Protein AF-A0A52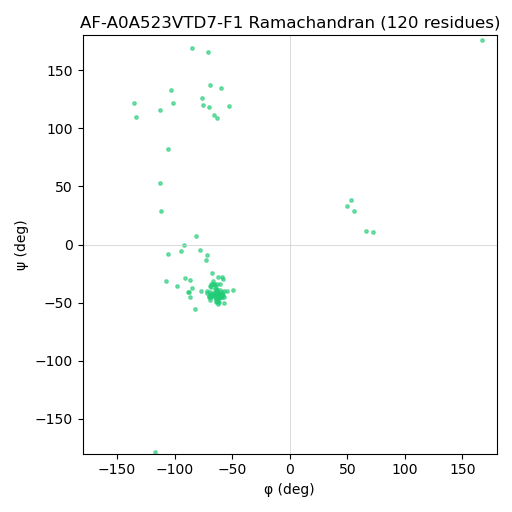3VTD7-F1 (afdb_monomer)

pLDDT: mean 84.13, std 12.16, range [36.91, 94.88]

Mean predicted aligned error: 6.87 Å

Radius of gyration: 17.03 Å; Cα contacts (8 Å, |Δi|>4): 83; chains: 1; bounding box: 40×31×51 Å

Secondary structure (DSSP, 8-state):
--TTTT---HHHHHHHHHHHHHH-PPPPHHHHHHHHHHHHHHHHHHHTT-------S-HHHHHHHHHHHHHHHHHHHHTTS-HIIIIIII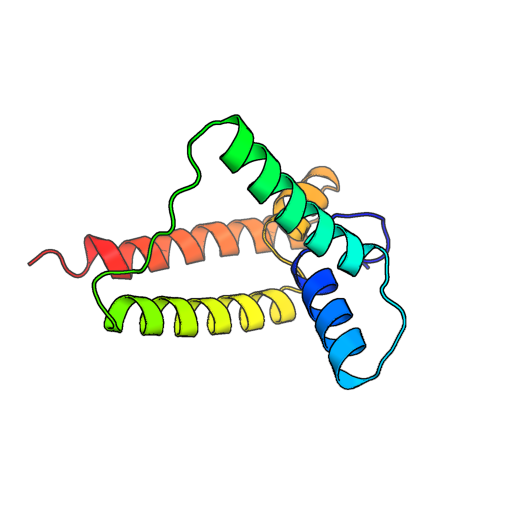TTTT-HHHHHHHHHHHHHHHHHHIIIIITT--

Structure (mmCIF, N/CA/C/O backbone):
data_AF-A0A523VTD7-F1
#
_entry.id   AF-A0A523VTD7-F1
#
loop_
_atom_site.group_PDB
_atom_site.id
_atom_site.type_symbol
_atom_site.label_atom_id
_atom_site.label_alt_id
_atom_site.label_comp_id
_atom_site.label_asym_id
_atom_site.label_entity_id
_atom_site.label_seq_id
_atom_site.pdbx_PDB_ins_code
_atom_site.Cartn_x
_atom_site.Cartn_y
_atom_site.Cartn_z
_atom_site.occupancy
_atom_site.B_iso_or_equiv
_atom_site.auth_seq_id
_atom_site.auth_comp_id
_atom_site.auth_asym_id
_atom_site.auth_atom_id
_atom_site.pdbx_PDB_model_num
ATOM 1 N N . TYR A 1 1 ? 14.793 0.695 -12.564 1.00 36.91 1 TYR A N 1
ATOM 2 C CA . TYR A 1 1 ? 15.747 -0.410 -12.323 1.00 36.91 1 TYR A CA 1
ATOM 3 C C . TYR A 1 1 ? 15.160 -1.592 -11.535 1.00 36.91 1 TYR A C 1
ATOM 5 O O . TYR A 1 1 ? 15.476 -2.713 -11.898 1.00 36.91 1 TYR A O 1
ATOM 13 N N . VAL A 1 2 ? 14.263 -1.419 -10.547 1.00 39.00 2 VAL A N 1
ATOM 14 C CA . VAL A 1 2 ? 13.611 -2.571 -9.859 1.00 39.00 2 VAL A CA 1
ATOM 15 C C . VAL A 1 2 ? 12.287 -3.014 -10.514 1.00 39.00 2 VAL A C 1
ATOM 17 O O . VAL A 1 2 ? 11.984 -4.199 -10.538 1.00 39.00 2 VAL A O 1
ATOM 20 N N . ALA A 1 3 ? 11.550 -2.108 -11.167 1.00 39.31 3 ALA A N 1
ATOM 21 C CA . ALA A 1 3 ? 10.303 -2.449 -11.871 1.00 39.31 3 ALA A CA 1
ATOM 22 C C . ALA A 1 3 ? 10.492 -3.245 -13.186 1.00 39.31 3 ALA A C 1
ATOM 24 O O . ALA A 1 3 ? 9.531 -3.791 -13.712 1.00 39.31 3 ALA A O 1
ATOM 25 N N . SER A 1 4 ? 11.719 -3.323 -13.719 1.00 42.53 4 SER A N 1
ATOM 26 C CA . SER A 1 4 ? 12.019 -3.980 -15.006 1.00 42.53 4 SER A CA 1
ATOM 27 C C . SER A 1 4 ? 12.468 -5.445 -14.872 1.00 42.53 4 SER A C 1
ATOM 29 O O . SER A 1 4 ? 12.660 -6.099 -15.889 1.00 42.53 4 SER A O 1
ATOM 31 N N . ASN A 1 5 ? 12.659 -5.960 -13.650 1.00 49.00 5 ASN A N 1
ATOM 32 C CA . ASN A 1 5 ? 13.264 -7.279 -13.396 1.00 49.00 5 ASN A CA 1
ATOM 33 C C . ASN A 1 5 ? 12.273 -8.311 -12.820 1.00 49.00 5 ASN A C 1
ATOM 35 O O . ASN A 1 5 ? 12.667 -9.185 -12.056 1.00 49.00 5 ASN A O 1
ATOM 39 N N . GLY A 1 6 ? 10.976 -8.203 -13.128 1.00 53.00 6 GLY A N 1
ATOM 40 C CA . GLY A 1 6 ? 9.980 -9.194 -12.687 1.00 53.00 6 GLY A CA 1
ATOM 41 C C . GLY A 1 6 ? 9.638 -9.156 -11.191 1.00 53.00 6 GLY A C 1
ATOM 42 O O . GLY A 1 6 ? 8.958 -10.050 -10.692 1.00 53.00 6 GLY A O 1
ATOM 43 N N . VAL A 1 7 ? 10.070 -8.120 -10.464 1.00 59.16 7 VAL A N 1
ATOM 44 C CA . VAL A 1 7 ? 9.677 -7.910 -9.066 1.00 59.16 7 VAL A CA 1
ATOM 45 C C . VAL A 1 7 ? 8.248 -7.369 -9.016 1.00 59.16 7 VAL A C 1
ATOM 47 O O . VAL A 1 7 ? 7.926 -6.353 -9.631 1.00 59.16 7 VAL A O 1
ATOM 50 N N . ILE A 1 8 ? 7.395 -8.047 -8.249 1.00 66.81 8 ILE A N 1
ATOM 51 C CA . ILE A 1 8 ? 6.031 -7.622 -7.910 1.00 66.81 8 ILE A CA 1
ATOM 52 C C . ILE A 1 8 ? 6.041 -6.199 -7.329 1.00 66.81 8 ILE A C 1
ATOM 54 O O . ILE A 1 8 ? 6.665 -5.922 -6.302 1.00 66.81 8 ILE A O 1
ATOM 58 N N . GLY A 1 9 ? 5.348 -5.277 -7.999 1.00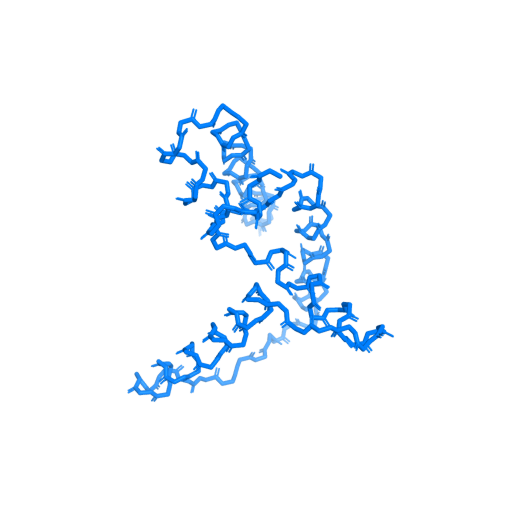 75.44 9 GLY A N 1
ATOM 59 C CA . GLY A 1 9 ? 5.292 -3.871 -7.611 1.00 75.44 9 GLY A CA 1
ATOM 60 C C . GLY A 1 9 ? 3.873 -3.330 -7.642 1.00 75.44 9 GLY A C 1
ATOM 61 O O . GLY A 1 9 ? 3.314 -3.120 -8.713 1.00 75.44 9 GLY A O 1
ATOM 62 N N . ILE A 1 10 ? 3.306 -3.051 -6.466 1.00 84.62 10 ILE A N 1
ATOM 63 C CA . ILE A 1 10 ? 1.945 -2.506 -6.358 1.00 84.62 10 ILE A CA 1
ATOM 64 C C . ILE A 1 10 ? 1.887 -1.062 -6.865 1.00 84.62 10 ILE A C 1
ATOM 66 O O . ILE A 1 10 ? 1.003 -0.725 -7.646 1.00 84.62 10 ILE A O 1
ATOM 70 N N . THR A 1 11 ? 2.855 -0.219 -6.497 1.00 85.06 11 THR A N 1
ATOM 71 C CA . THR A 1 11 ? 2.896 1.191 -6.924 1.00 85.06 11 THR A CA 1
ATOM 72 C C . THR A 1 11 ? 2.952 1.323 -8.446 1.00 85.06 11 THR A C 1
ATOM 74 O O . THR A 1 11 ? 2.217 2.112 -9.029 1.00 85.06 11 THR A O 1
ATOM 77 N N . GLY A 1 12 ? 3.783 0.507 -9.104 1.00 82.94 12 GLY A N 1
ATOM 78 C CA . GLY A 1 12 ? 3.889 0.486 -10.565 1.00 82.94 12 GLY A CA 1
ATOM 79 C C . GLY A 1 12 ? 2.611 0.014 -11.257 1.00 82.94 12 GLY A C 1
ATOM 80 O O . GLY A 1 12 ? 2.275 0.510 -12.328 1.00 82.94 12 GLY A O 1
ATOM 81 N N . GLY A 1 13 ? 1.887 -0.924 -10.642 1.00 86.62 13 GLY A N 1
ATOM 82 C CA . GLY A 1 13 ? 0.633 -1.422 -11.193 1.00 86.62 13 GLY A CA 1
ATOM 83 C C . GLY A 1 13 ? -0.463 -0.366 -11.144 1.00 86.62 13 GLY A C 1
ATOM 84 O O . GLY A 1 13 ? -1.171 -0.198 -12.131 1.00 86.62 13 GLY A O 1
ATOM 85 N N . TRP A 1 14 ? -0.575 0.369 -10.030 1.00 87.00 14 TRP A N 1
ATOM 86 C CA . TRP A 1 14 ? -1.589 1.415 -9.879 1.00 87.00 14 TRP A CA 1
ATOM 87 C C . TRP A 1 14 ? -1.349 2.539 -10.877 1.00 87.00 14 TRP A C 1
ATOM 89 O O . TRP A 1 14 ? -2.272 2.904 -11.595 1.00 87.00 14 TRP A O 1
ATOM 99 N N . MET A 1 15 ? -0.092 2.967 -11.037 1.00 85.69 15 MET A N 1
ATOM 100 C CA . MET A 1 15 ? 0.271 3.926 -12.081 1.00 85.69 15 MET A CA 1
ATOM 101 C C . MET A 1 15 ? -0.110 3.412 -13.477 1.00 85.69 15 MET A C 1
ATOM 103 O O . MET A 1 15 ? -0.714 4.144 -14.250 1.00 85.69 15 MET A O 1
ATOM 107 N N . ASN A 1 16 ? 0.170 2.148 -13.820 1.00 87.19 16 ASN A N 1
ATOM 108 C CA . ASN A 1 16 ? -0.208 1.619 -15.137 1.00 87.19 16 ASN A CA 1
ATOM 109 C C . ASN A 1 16 ? -1.734 1.576 -15.353 1.00 87.19 16 ASN A C 1
ATOM 111 O O . ASN A 1 16 ? -2.191 1.872 -16.453 1.00 87.19 16 ASN A O 1
ATOM 115 N N . ILE A 1 17 ? -2.521 1.261 -14.320 1.00 86.94 17 ILE A N 1
ATOM 116 C CA . ILE A 1 17 ? -3.990 1.302 -14.396 1.00 86.94 17 ILE A CA 1
ATOM 117 C C . ILE A 1 17 ? -4.486 2.739 -14.577 1.00 86.94 17 ILE A C 1
ATOM 119 O O . ILE A 1 17 ? -5.376 2.980 -15.388 1.00 86.94 17 ILE A O 1
ATOM 123 N N . GLU A 1 18 ? -3.905 3.699 -13.862 1.00 86.19 18 GLU A N 1
ATOM 124 C CA . GLU A 1 18 ? -4.223 5.120 -14.018 1.00 86.19 18 GLU A CA 1
ATOM 125 C C . GLU A 1 18 ? -3.899 5.612 -15.436 1.00 86.19 18 GLU A C 1
ATOM 127 O O . GLU A 1 18 ? -4.729 6.266 -16.067 1.00 86.19 18 GLU A O 1
ATOM 132 N N . LEU A 1 19 ? -2.742 5.230 -15.985 1.00 85.69 19 LEU A N 1
ATOM 133 C CA . LEU A 1 19 ? -2.374 5.519 -17.374 1.00 85.69 19 LEU A CA 1
ATOM 134 C C . LEU A 1 19 ? -3.322 4.853 -18.382 1.00 85.69 19 LEU A C 1
ATOM 136 O O . LEU A 1 19 ? -3.703 5.481 -19.371 1.00 85.69 19 LEU A O 1
ATOM 140 N N . TRP A 1 20 ? -3.761 3.619 -18.132 1.00 86.25 20 TRP A N 1
ATOM 141 C CA . TRP A 1 20 ? -4.786 2.967 -18.951 1.00 86.25 20 TRP A CA 1
ATOM 142 C C . TRP A 1 20 ? -6.119 3.735 -18.906 1.00 86.25 20 TRP A C 1
ATOM 144 O O . TRP A 1 20 ? -6.747 3.935 -19.943 1.00 86.25 20 TRP A O 1
ATOM 154 N N . LEU A 1 21 ? -6.536 4.238 -17.741 1.00 88.00 21 LEU A N 1
ATOM 155 C CA . LEU A 1 21 ? -7.781 5.005 -17.600 1.00 88.00 21 LEU A CA 1
ATOM 156 C C . LEU A 1 21 ? -7.720 6.383 -18.272 1.00 88.00 21 LEU A C 1
ATOM 158 O O . LEU A 1 21 ? -8.698 6.807 -18.887 1.00 88.00 21 LEU A O 1
ATOM 162 N N . ILE A 1 22 ? -6.593 7.088 -18.150 1.00 91.12 22 ILE A N 1
ATOM 163 C CA . ILE A 1 22 ? -6.449 8.477 -18.613 1.00 91.12 22 ILE A CA 1
ATOM 164 C C . ILE A 1 22 ? -6.039 8.531 -20.087 1.00 91.12 22 ILE A C 1
ATOM 166 O O . ILE A 1 22 ? -6.587 9.310 -20.865 1.00 91.12 22 ILE A O 1
ATOM 170 N N . THR A 1 23 ? -5.073 7.704 -20.478 1.00 86.94 23 THR A N 1
ATOM 171 C CA . THR A 1 23 ? -4.414 7.765 -21.790 1.00 86.94 23 THR A CA 1
ATOM 172 C C . THR A 1 23 ? -4.865 6.636 -22.722 1.00 86.94 23 THR A C 1
ATOM 1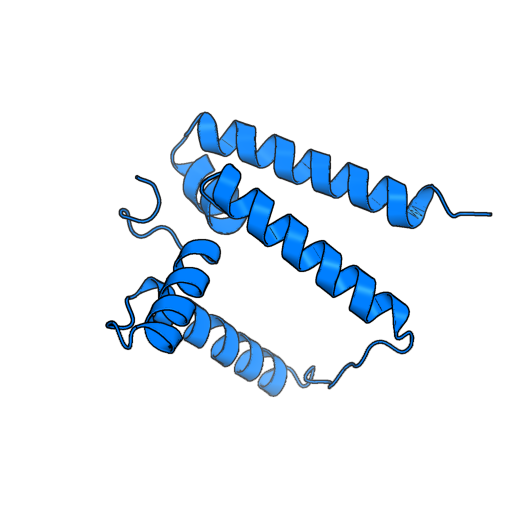74 O O . THR A 1 23 ? -4.560 6.680 -23.910 1.00 86.94 23 THR A O 1
ATOM 177 N N . LYS A 1 24 ? -5.633 5.650 -22.225 1.00 84.31 24 LYS A N 1
ATOM 178 C CA . LYS A 1 24 ? -5.998 4.415 -22.954 1.00 84.31 24 LYS A CA 1
ATOM 179 C C . LYS A 1 24 ? -4.790 3.628 -23.464 1.00 84.31 24 LYS A C 1
ATOM 181 O O . LYS A 1 24 ? -4.881 2.929 -24.472 1.00 84.31 24 LYS A O 1
ATOM 186 N N . ASP A 1 25 ? -3.667 3.746 -22.764 1.00 81.94 25 ASP A N 1
ATOM 187 C CA . ASP A 1 25 ? -2.463 2.980 -23.069 1.00 81.94 25 ASP A CA 1
ATOM 188 C C . ASP A 1 25 ? -2.646 1.496 -22.711 1.00 81.94 25 ASP A C 1
ATOM 190 O O . ASP A 1 25 ? -3.587 1.128 -22.017 1.00 81.94 25 ASP A O 1
ATOM 194 N N . SER A 1 26 ? -1.769 0.615 -23.179 1.00 82.69 26 SER A N 1
ATOM 195 C CA . SER A 1 26 ? -1.888 -0.826 -22.951 1.00 82.69 26 SER A CA 1
ATOM 196 C C . SER A 1 26 ? -1.653 -1.205 -21.484 1.00 82.69 26 SER A C 1
ATOM 198 O O . SER A 1 26 ? -0.702 -0.751 -20.840 1.00 82.69 26 SER A O 1
ATOM 200 N N . VAL A 1 27 ? -2.487 -2.110 -20.960 1.00 82.25 27 VAL A N 1
ATOM 201 C CA . VAL A 1 27 ? -2.286 -2.681 -19.620 1.00 82.25 27 VAL A CA 1
ATOM 202 C C . VAL A 1 27 ? -1.066 -3.596 -19.658 1.00 82.25 27 VAL A C 1
ATOM 204 O O . VAL A 1 27 ? -1.032 -4.590 -20.383 1.00 82.25 27 VAL A O 1
ATOM 207 N N . MET A 1 28 ? -0.051 -3.255 -18.874 1.00 82.19 28 MET A N 1
ATOM 208 C CA . MET A 1 28 ? 1.157 -4.059 -18.729 1.00 82.19 28 MET A CA 1
ATOM 209 C C . MET A 1 28 ? 0.950 -5.153 -17.679 1.00 82.19 28 MET A C 1
ATOM 211 O O . MET A 1 28 ? -0.002 -5.131 -16.897 1.00 82.19 28 MET A O 1
ATOM 215 N N . TRP A 1 29 ? 1.892 -6.097 -17.603 1.00 81.19 29 TRP A N 1
ATOM 216 C CA . TRP A 1 29 ? 1.884 -7.171 -16.602 1.00 81.19 29 TRP A CA 1
ATOM 217 C C . TRP A 1 29 ? 1.659 -6.658 -15.168 1.00 81.19 29 TRP A C 1
ATOM 219 O O . TRP A 1 29 ? 0.877 -7.233 -14.413 1.00 81.19 29 TRP A O 1
ATOM 229 N N . THR A 1 30 ? 2.256 -5.518 -14.815 1.00 80.31 30 THR A N 1
ATOM 230 C CA . THR A 1 30 ? 2.102 -4.894 -13.495 1.00 80.31 30 THR A CA 1
ATOM 231 C C . THR A 1 30 ? 0.661 -4.463 -13.193 1.00 80.31 30 THR A C 1
ATOM 233 O O . THR A 1 30 ? 0.230 -4.554 -12.046 1.00 80.31 30 THR A O 1
ATOM 236 N N . GLY A 1 31 ? -0.107 -4.035 -14.202 1.00 83.75 31 GLY A N 1
ATOM 237 C CA . GLY A 1 31 ? -1.533 -3.726 -14.054 1.00 83.75 31 GLY A CA 1
ATOM 238 C C . GLY A 1 31 ? -2.377 -4.991 -13.872 1.00 83.75 31 GLY A C 1
ATOM 239 O O . GLY A 1 31 ? -3.223 -5.053 -12.979 1.00 83.75 31 GLY A O 1
ATOM 240 N N . PHE A 1 32 ? -2.089 -6.051 -14.637 1.00 85.94 32 PHE A N 1
ATOM 241 C CA . PHE A 1 32 ? -2.769 -7.347 -14.495 1.00 85.94 32 PHE A CA 1
ATOM 242 C C . PHE A 1 32 ? -2.587 -7.981 -13.111 1.00 85.94 32 PHE A C 1
ATOM 244 O O . PHE A 1 32 ? -3.522 -8.600 -12.602 1.00 85.94 32 PHE A O 1
ATOM 251 N N . ILE A 1 33 ? -1.431 -7.795 -12.466 1.00 88.00 33 ILE A N 1
ATOM 252 C CA . ILE A 1 33 ? -1.202 -8.274 -11.094 1.00 88.00 33 ILE A CA 1
ATOM 253 C C . ILE A 1 33 ? -2.216 -7.680 -10.118 1.00 88.00 33 ILE A C 1
ATOM 255 O O . ILE A 1 33 ? -2.714 -8.399 -9.259 1.00 88.00 33 ILE A O 1
ATOM 259 N N . ILE A 1 34 ? -2.551 -6.393 -10.239 1.00 89.44 34 ILE A N 1
ATOM 260 C CA . ILE A 1 34 ? -3.507 -5.755 -9.324 1.00 89.44 34 ILE A CA 1
ATOM 261 C C . ILE A 1 34 ? -4.894 -6.362 -9.490 1.00 89.44 34 ILE A C 1
ATOM 263 O O . ILE A 1 34 ? -5.529 -6.705 -8.494 1.00 89.44 34 ILE A O 1
ATOM 267 N N . PHE A 1 35 ? -5.336 -6.571 -10.732 1.00 89.44 35 PHE A N 1
ATOM 268 C CA . PHE A 1 35 ? -6.581 -7.292 -10.988 1.00 89.44 35 PHE A CA 1
ATOM 269 C C . PHE A 1 35 ? -6.541 -8.705 -10.393 1.00 89.44 35 PHE A C 1
ATOM 271 O O . PHE A 1 35 ? -7.484 -9.110 -9.716 1.00 89.44 35 PHE A O 1
ATOM 278 N N . GLY A 1 36 ? -5.426 -9.421 -10.560 1.00 91.12 36 GLY A N 1
ATOM 279 C CA . GLY A 1 36 ? -5.211 -10.736 -9.959 1.00 91.12 36 GLY A CA 1
ATOM 280 C C . GLY A 1 36 ? -5.291 -10.728 -8.429 1.00 91.12 36 GLY A C 1
ATOM 281 O O . GLY A 1 36 ? -5.933 -11.602 -7.855 1.00 91.12 36 GLY A O 1
ATOM 282 N N . ILE A 1 37 ? -4.710 -9.725 -7.762 1.00 92.44 37 ILE A N 1
ATOM 283 C CA . ILE A 1 37 ? -4.772 -9.569 -6.300 1.00 92.44 37 ILE A CA 1
ATOM 284 C C . ILE A 1 37 ? -6.212 -9.326 -5.845 1.00 92.44 37 ILE A C 1
ATOM 286 O O . ILE A 1 37 ? -6.661 -9.969 -4.900 1.00 92.44 37 ILE A O 1
ATOM 290 N N . ILE A 1 38 ? -6.949 -8.433 -6.514 1.00 92.62 38 ILE A N 1
ATOM 291 C CA . ILE A 1 38 ? -8.337 -8.113 -6.151 1.00 92.62 38 ILE A CA 1
ATOM 292 C C . ILE A 1 38 ? -9.225 -9.354 -6.299 1.00 92.62 38 ILE A C 1
ATOM 294 O O . ILE A 1 38 ? -9.945 -9.718 -5.368 1.00 92.62 38 ILE A O 1
ATOM 298 N N . ILE A 1 39 ? -9.144 -10.033 -7.447 1.00 94.50 39 ILE A N 1
ATOM 299 C CA . ILE A 1 39 ? -9.948 -11.227 -7.732 1.00 94.50 39 ILE A CA 1
ATOM 300 C C . ILE A 1 39 ? -9.543 -12.383 -6.810 1.00 94.50 39 ILE A C 1
ATOM 302 O O . ILE A 1 39 ? -10.408 -13.055 -6.252 1.00 94.50 39 ILE A O 1
ATOM 306 N N . GLY A 1 40 ? -8.243 -12.596 -6.603 1.00 94.19 40 GLY A N 1
ATOM 307 C CA . GLY A 1 40 ? -7.725 -13.656 -5.742 1.00 94.19 40 GLY A CA 1
ATOM 308 C C . GLY A 1 40 ? -8.103 -13.460 -4.275 1.00 94.19 40 GLY A C 1
ATOM 309 O O . GLY A 1 40 ? -8.542 -14.410 -3.625 1.00 94.19 40 GLY A O 1
ATOM 310 N N . ALA A 1 41 ? -8.008 -12.230 -3.762 1.00 93.38 41 ALA A N 1
ATOM 311 C CA . ALA A 1 41 ? -8.436 -11.898 -2.405 1.00 93.38 41 ALA A CA 1
ATOM 312 C C . ALA A 1 41 ? -9.946 -12.102 -2.228 1.00 93.38 41 ALA A C 1
ATOM 314 O O . ALA A 1 41 ? -10.374 -12.667 -1.222 1.00 93.38 41 ALA A O 1
ATOM 315 N N . PHE A 1 42 ? -10.750 -11.707 -3.221 1.00 93.44 42 PHE A N 1
ATOM 316 C CA . PHE A 1 42 ? -12.195 -11.922 -3.205 1.00 93.44 42 PHE A CA 1
ATOM 317 C C . PHE A 1 42 ? -12.561 -13.412 -3.221 1.00 93.44 42 PHE A C 1
ATOM 319 O O . PHE A 1 42 ? -13.334 -13.858 -2.376 1.00 93.44 42 PHE A O 1
ATOM 326 N N . ALA A 1 43 ? -11.972 -14.194 -4.131 1.00 94.88 43 ALA A N 1
ATOM 327 C CA . ALA A 1 43 ? -12.207 -15.633 -4.216 1.00 94.88 43 ALA A CA 1
ATOM 328 C C . ALA A 1 43 ? -11.810 -16.348 -2.915 1.00 94.88 43 ALA A C 1
ATOM 330 O O . ALA A 1 43 ? -12.575 -17.159 -2.398 1.00 94.88 43 ALA A O 1
ATOM 331 N N . SER A 1 44 ? -10.656 -15.989 -2.345 1.00 93.69 44 SER A N 1
ATOM 332 C CA . SER A 1 44 ? -10.175 -16.549 -1.076 1.00 93.69 44 SER A CA 1
ATOM 333 C C . SER A 1 44 ? -11.122 -16.225 0.081 1.00 93.69 44 SER A C 1
ATOM 335 O O . SER A 1 44 ? -11.508 -17.119 0.830 1.00 93.69 44 SER A O 1
ATOM 337 N N . ALA A 1 45 ? -11.561 -14.968 0.196 1.00 93.25 45 ALA A N 1
ATOM 338 C CA . ALA A 1 45 ? -12.495 -14.545 1.238 1.00 93.25 45 ALA A CA 1
ATOM 339 C C . ALA A 1 45 ? -13.881 -15.194 1.093 1.00 93.25 45 ALA A C 1
ATOM 341 O O . ALA A 1 45 ? -14.535 -15.483 2.095 1.00 93.25 45 ALA A O 1
ATOM 342 N N . TYR A 1 46 ? -14.334 -15.429 -0.143 1.00 93.25 46 TYR A N 1
ATOM 343 C CA . TYR A 1 46 ? -15.607 -16.091 -0.418 1.00 93.25 46 TYR A CA 1
ATOM 344 C C . TYR A 1 46 ? -15.568 -17.574 -0.038 1.00 93.25 46 TYR A C 1
ATOM 346 O O . TYR A 1 46 ? -16.452 -18.044 0.675 1.00 93.25 46 TYR A O 1
ATOM 354 N N . ILE A 1 47 ? -14.518 -18.297 -0.445 1.00 94.38 47 ILE A N 1
ATOM 355 C CA . ILE A 1 47 ? -14.335 -19.719 -0.111 1.00 94.38 47 ILE A CA 1
ATOM 356 C C . ILE A 1 47 ? -14.144 -19.904 1.400 1.00 94.38 47 ILE A C 1
ATOM 358 O O . ILE A 1 47 ? -14.680 -20.847 1.975 1.00 94.38 47 ILE A O 1
ATOM 362 N N . GLY A 1 48 ? -13.429 -18.986 2.057 1.00 92.12 48 GLY A N 1
ATOM 363 C CA . GLY A 1 48 ? -13.255 -18.990 3.511 1.00 92.12 48 GLY A CA 1
ATOM 364 C C . GLY A 1 48 ? -14.510 -18.605 4.304 1.00 92.12 48 GLY A C 1
ATOM 365 O O . GLY A 1 48 ? -14.510 -18.726 5.524 1.00 92.12 48 GLY A O 1
ATOM 366 N N . GLY A 1 49 ? -15.576 -18.121 3.651 1.00 89.81 49 GLY A N 1
ATOM 367 C CA . GLY A 1 49 ? -16.777 -17.619 4.329 1.00 89.81 49 GLY A CA 1
ATOM 368 C C . GLY A 1 49 ? -16.547 -16.347 5.161 1.00 89.81 49 GLY A C 1
ATOM 369 O O . GLY A 1 49 ? -17.419 -15.941 5.925 1.00 89.81 49 GLY A O 1
ATOM 370 N N . GLU A 1 50 ? -15.388 -15.697 5.016 1.00 90.81 50 GLU A N 1
ATOM 371 C CA . GLU A 1 50 ? -14.990 -14.501 5.773 1.00 90.81 50 GLU A CA 1
ATOM 372 C C . GLU A 1 50 ? -15.377 -13.192 5.070 1.00 90.81 50 GLU A C 1
ATOM 374 O O . GLU A 1 50 ? -15.127 -12.094 5.584 1.00 90.81 50 GLU A O 1
ATOM 379 N N . PHE A 1 51 ? -15.997 -13.281 3.889 1.00 89.25 51 PHE A N 1
ATOM 380 C CA . PHE A 1 51 ? -16.452 -12.109 3.157 1.00 89.25 51 PHE A CA 1
ATOM 381 C C . PHE A 1 51 ? -17.523 -11.350 3.952 1.00 89.25 51 PHE A C 1
ATOM 383 O O . PHE A 1 51 ? -18.672 -11.773 4.081 1.00 89.25 51 PHE A O 1
ATOM 390 N N . LYS A 1 52 ? -17.142 -10.180 4.470 1.00 86.31 52 LYS A N 1
ATOM 391 C CA . LYS A 1 52 ? -18.038 -9.270 5.181 1.00 86.31 52 LYS A CA 1
ATOM 392 C C . LYS A 1 52 ? -17.807 -7.850 4.703 1.00 86.31 52 LYS A C 1
ATOM 394 O O . LYS A 1 52 ? -16.714 -7.308 4.865 1.00 86.31 52 LYS A O 1
ATOM 399 N N . PHE A 1 53 ? -18.858 -7.222 4.185 1.00 85.69 53 PHE A N 1
ATOM 400 C CA . PHE A 1 53 ? -18.824 -5.801 3.863 1.00 85.69 53 PHE A CA 1
ATOM 401 C C . PHE A 1 53 ? -18.683 -4.995 5.163 1.00 85.69 53 PHE A C 1
ATOM 403 O O . PHE A 1 53 ? -19.573 -5.004 6.016 1.00 85.69 53 PHE A O 1
ATOM 410 N N . ARG A 1 54 ? -17.526 -4.352 5.356 1.00 83.12 54 ARG A N 1
ATOM 411 C CA . ARG A 1 54 ? -17.229 -3.520 6.529 1.00 83.12 54 ARG A CA 1
ATOM 412 C C . ARG A 1 54 ? -17.116 -2.070 6.092 1.00 83.12 54 ARG A C 1
ATOM 414 O O . ARG A 1 54 ? -16.194 -1.711 5.370 1.00 83.12 54 ARG A O 1
ATOM 421 N N . VAL A 1 55 ? -18.027 -1.244 6.589 1.00 84.38 55 VAL A N 1
ATOM 422 C CA . VAL A 1 55 ? -17.929 0.214 6.497 1.00 84.38 55 VAL A CA 1
ATOM 423 C C . VAL A 1 55 ? -17.491 0.730 7.868 1.00 84.38 55 VAL A C 1
ATOM 425 O O . VAL A 1 55 ? -18.026 0.259 8.880 1.00 84.38 55 VAL A O 1
ATOM 428 N N . PRO A 1 56 ? -16.501 1.635 7.950 1.00 81.12 56 PRO A N 1
ATOM 429 C CA . PRO A 1 56 ? -16.128 2.242 9.220 1.00 81.12 56 PRO A CA 1
ATOM 430 C C . PRO A 1 56 ? -17.330 2.980 9.823 1.00 81.12 56 PRO A C 1
ATOM 432 O O . PRO A 1 56 ? -18.033 3.703 9.123 1.00 81.12 56 PRO A O 1
ATOM 435 N N . LYS A 1 57 ? -17.565 2.789 11.127 1.00 76.44 57 LYS A N 1
ATOM 436 C CA . LYS A 1 57 ? -18.680 3.432 11.844 1.00 76.44 57 LYS A CA 1
ATOM 437 C C . LYS A 1 57 ? -18.508 4.951 11.941 1.00 76.44 57 LYS A C 1
ATOM 439 O O . LYS A 1 57 ? -19.495 5.675 11.900 1.00 76.44 57 LYS A O 1
ATOM 444 N N . ASP A 1 58 ? -17.261 5.413 12.014 1.00 83.25 58 ASP A N 1
ATOM 445 C CA . ASP A 1 58 ? -16.923 6.828 12.139 1.00 83.25 58 ASP A CA 1
ATOM 446 C C . ASP A 1 58 ? -16.474 7.406 10.796 1.00 83.25 58 ASP A C 1
ATOM 448 O O . ASP A 1 58 ? -15.461 6.985 10.232 1.00 83.25 58 ASP A O 1
ATOM 452 N N . GLY A 1 59 ? -17.161 8.447 10.316 1.00 81.31 59 GLY A N 1
ATOM 453 C CA . GLY A 1 59 ? -16.763 9.168 9.098 1.00 81.31 59 GLY A CA 1
ATOM 454 C C . GLY A 1 59 ? -15.346 9.756 9.181 1.00 81.31 59 GLY A C 1
ATOM 455 O O . GLY A 1 59 ? -14.619 9.789 8.190 1.00 81.31 59 GLY A O 1
ATOM 456 N N . PHE A 1 60 ? -14.888 10.117 10.385 1.00 83.81 60 PHE A N 1
ATOM 457 C CA . PHE A 1 60 ? -13.507 10.555 10.621 1.00 83.81 60 PHE A CA 1
ATOM 458 C C . PHE A 1 60 ? -12.467 9.473 10.311 1.00 83.81 60 PHE A C 1
ATOM 460 O O . PHE A 1 60 ? -11.332 9.795 9.958 1.00 83.81 60 PHE A O 1
ATOM 467 N N . MET A 1 61 ? -12.822 8.191 10.428 1.00 86.25 61 MET A N 1
ATOM 468 C CA . MET A 1 61 ? -11.919 7.097 10.079 1.00 86.25 61 MET A CA 1
ATOM 469 C C . MET A 1 61 ? -11.684 7.035 8.568 1.00 86.25 61 MET A C 1
ATOM 471 O O . MET A 1 61 ? -10.559 6.773 8.150 1.00 86.25 61 MET A O 1
ATOM 475 N N . LEU A 1 62 ? -12.700 7.348 7.759 1.00 88.69 62 LEU A N 1
ATOM 476 C CA . LEU A 1 62 ? -12.559 7.424 6.305 1.00 88.69 62 LEU A CA 1
ATOM 477 C C . LEU A 1 62 ? -11.592 8.545 5.899 1.00 88.69 62 LEU A C 1
ATOM 479 O O . LEU A 1 62 ? -10.708 8.324 5.075 1.00 88.69 62 LEU A O 1
ATOM 483 N N . LEU A 1 63 ? -11.685 9.715 6.543 1.00 88.88 63 LEU A N 1
ATOM 484 C CA . LEU A 1 63 ? -10.755 10.822 6.299 1.00 88.88 63 LEU A CA 1
ATOM 485 C C . LEU A 1 63 ? -9.310 10.456 6.680 1.00 88.88 63 LEU A C 1
ATOM 487 O O . LEU A 1 63 ? -8.383 10.738 5.925 1.00 88.88 63 LEU A O 1
ATOM 491 N N . LYS A 1 64 ? -9.107 9.774 7.816 1.00 89.06 64 LYS A N 1
ATOM 492 C CA . LYS A 1 64 ? -7.780 9.275 8.221 1.00 89.06 64 LYS A CA 1
ATOM 493 C C . LYS A 1 64 ? -7.206 8.284 7.206 1.00 89.06 64 LYS A C 1
ATOM 495 O O . LYS A 1 64 ? -6.023 8.368 6.889 1.00 89.06 64 LYS A O 1
ATOM 500 N N . GLN A 1 65 ? -8.029 7.368 6.691 1.00 91.06 65 GLN A N 1
ATOM 501 C CA . GLN A 1 65 ? -7.614 6.414 5.656 1.00 91.06 65 GLN A CA 1
ATOM 502 C C . GLN A 1 65 ? -7.246 7.124 4.352 1.00 91.06 65 GLN A C 1
ATOM 504 O O . GLN A 1 65 ? -6.239 6.779 3.741 1.00 91.06 65 GLN A O 1
ATOM 509 N N . PHE A 1 66 ? -8.008 8.146 3.960 1.00 92.69 66 PHE A N 1
ATOM 510 C CA . PHE A 1 66 ? -7.725 8.937 2.767 1.00 92.69 66 PHE A CA 1
ATOM 511 C C . PHE A 1 66 ? -6.390 9.689 2.875 1.00 92.69 66 PHE A C 1
ATOM 513 O O . PHE A 1 66 ? -5.541 9.573 1.993 1.00 92.69 66 PHE A O 1
ATOM 520 N N . ILE A 1 67 ? -6.161 10.391 3.992 1.00 94.06 67 ILE A N 1
ATOM 521 C CA . ILE A 1 67 ? -4.890 11.084 4.259 1.00 94.06 67 ILE A CA 1
ATOM 522 C C . ILE A 1 67 ? -3.731 10.078 4.302 1.00 94.06 67 ILE A C 1
ATOM 524 O O . ILE A 1 67 ? -2.683 10.313 3.701 1.00 94.06 67 ILE A O 1
ATOM 528 N N . GLY A 1 68 ? -3.928 8.933 4.962 1.00 92.62 68 GLY A N 1
ATOM 529 C CA . GLY A 1 68 ? -2.943 7.854 5.010 1.00 92.62 68 GLY A CA 1
ATOM 530 C C . GLY A 1 68 ? -2.590 7.312 3.624 1.00 92.62 68 GLY A C 1
ATOM 531 O O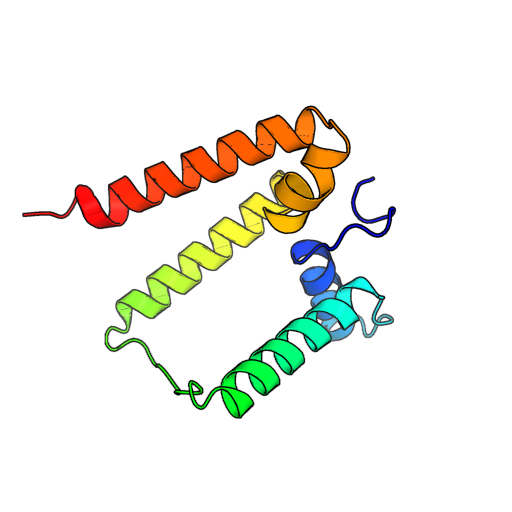 . GLY A 1 68 ? -1.412 7.154 3.317 1.00 92.62 68 GLY A O 1
ATOM 532 N N . GLY A 1 69 ? -3.587 7.096 2.762 1.00 92.62 69 GLY A N 1
ATOM 533 C CA . GLY A 1 69 ? -3.383 6.670 1.378 1.00 92.62 69 GLY A CA 1
ATOM 534 C C . GLY A 1 69 ? -2.567 7.678 0.567 1.00 92.62 69 GLY A C 1
ATOM 535 O O . GLY A 1 69 ? -1.624 7.288 -0.120 1.00 92.62 69 GLY A O 1
ATOM 536 N N . GLY A 1 70 ? -2.855 8.975 0.712 1.00 93.94 70 GLY A N 1
ATOM 537 C CA . GLY A 1 70 ? -2.072 10.039 0.074 1.00 93.94 70 GLY A CA 1
ATOM 538 C C . GLY A 1 70 ? -0.603 10.040 0.509 1.00 93.94 70 GLY A C 1
ATOM 539 O O . GLY A 1 70 ? 0.294 10.091 -0.333 1.00 93.94 70 GLY A O 1
ATOM 540 N N . LEU A 1 71 ? -0.344 9.902 1.815 1.00 93.38 71 LEU A N 1
ATOM 541 C CA . LEU A 1 71 ? 1.016 9.800 2.356 1.00 93.38 71 LEU A CA 1
ATOM 542 C C . LEU A 1 71 ? 1.746 8.543 1.862 1.00 93.38 71 LEU A C 1
ATOM 544 O O . LEU A 1 71 ? 2.924 8.619 1.516 1.00 93.38 71 LEU A O 1
ATOM 548 N N . MET A 1 72 ? 1.055 7.401 1.791 1.00 92.25 72 MET A N 1
ATOM 549 C CA . MET A 1 72 ? 1.616 6.158 1.251 1.00 92.25 72 MET A CA 1
ATOM 550 C C . MET A 1 72 ? 1.972 6.291 -0.232 1.00 92.25 72 MET A C 1
ATOM 552 O O . MET A 1 72 ? 3.046 5.846 -0.632 1.00 92.25 72 MET A O 1
ATOM 556 N N . GLY A 1 73 ? 1.111 6.922 -1.035 1.00 89.38 73 GLY A N 1
ATOM 557 C CA . GLY A 1 73 ? 1.369 7.174 -2.453 1.00 89.38 73 GLY A CA 1
ATOM 558 C C . GLY A 1 73 ? 2.592 8.064 -2.659 1.00 89.38 73 GLY A C 1
ATOM 559 O O . GLY A 1 73 ? 3.521 7.681 -3.369 1.00 89.38 73 GLY A O 1
ATOM 560 N N . PHE A 1 74 ? 2.637 9.206 -1.967 1.00 92.00 74 PHE A N 1
ATOM 561 C CA . PHE A 1 74 ? 3.780 10.118 -2.015 1.00 92.00 74 PHE A CA 1
ATOM 562 C C . PHE A 1 74 ? 5.080 9.418 -1.597 1.00 92.00 74 PHE A C 1
ATOM 564 O O . PHE A 1 74 ? 6.056 9.418 -2.347 1.00 92.00 74 PHE A O 1
ATOM 571 N N . GLY A 1 75 ? 5.069 8.734 -0.448 1.00 90.12 75 GLY A N 1
ATOM 572 C CA . GLY A 1 75 ? 6.230 8.004 0.056 1.00 90.12 75 GLY A CA 1
ATOM 573 C C . GLY A 1 75 ? 6.703 6.897 -0.888 1.00 90.12 75 GLY A C 1
ATOM 574 O O . GLY A 1 75 ? 7.906 6.735 -1.079 1.00 90.12 75 GLY A O 1
ATOM 575 N N . ALA A 1 76 ? 5.782 6.171 -1.528 1.00 88.19 76 ALA A N 1
ATOM 576 C CA . ALA A 1 76 ? 6.132 5.098 -2.453 1.00 88.19 76 ALA A CA 1
ATOM 577 C C . ALA A 1 76 ? 6.801 5.611 -3.739 1.00 88.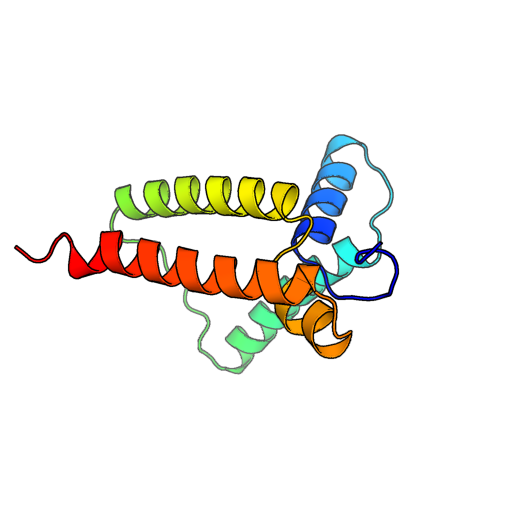19 76 ALA A C 1
ATOM 579 O O . ALA A 1 76 ? 7.726 4.975 -4.249 1.00 88.19 76 ALA A O 1
ATOM 580 N N . VAL A 1 77 ? 6.369 6.767 -4.255 1.00 87.06 77 VAL A N 1
ATOM 581 C CA . VAL A 1 77 ? 7.005 7.406 -5.418 1.00 87.06 77 VAL A CA 1
ATOM 582 C C . VAL A 1 77 ? 8.389 7.936 -5.041 1.00 87.06 77 VAL A C 1
ATOM 584 O O . VAL A 1 77 ? 9.355 7.661 -5.751 1.00 87.06 77 VAL A O 1
ATOM 587 N N . THR A 1 78 ? 8.520 8.613 -3.894 1.00 87.50 78 THR A N 1
ATOM 588 C CA . THR A 1 78 ? 9.813 9.130 -3.413 1.00 87.50 78 THR A CA 1
ATOM 589 C C . THR A 1 78 ? 10.821 8.013 -3.137 1.00 87.50 78 THR A C 1
ATOM 591 O O . THR A 1 78 ? 11.988 8.129 -3.502 1.00 87.50 78 THR A O 1
ATOM 594 N N . ALA A 1 79 ? 10.385 6.905 -2.536 1.00 85.94 79 ALA A N 1
ATOM 595 C CA . ALA A 1 79 ? 11.239 5.755 -2.242 1.00 85.94 79 ALA A CA 1
ATOM 596 C C . ALA A 1 79 ? 11.514 4.853 -3.465 1.00 85.94 79 ALA A C 1
ATOM 598 O O . ALA A 1 79 ? 12.296 3.898 -3.368 1.00 85.94 79 ALA A O 1
ATOM 599 N N . MET A 1 80 ? 10.882 5.151 -4.610 1.00 83.75 80 MET A N 1
ATOM 600 C CA . MET A 1 80 ? 10.885 4.339 -5.832 1.00 83.75 80 MET A CA 1
ATOM 601 C C . MET A 1 80 ? 10.453 2.882 -5.597 1.00 83.75 80 MET A C 1
ATOM 603 O O . MET A 1 80 ? 10.998 1.952 -6.195 1.00 83.75 80 MET A O 1
ATOM 607 N N . GLY A 1 81 ? 9.468 2.673 -4.724 1.00 82.12 81 GLY A N 1
ATOM 608 C CA . GLY A 1 81 ? 8.955 1.349 -4.405 1.00 82.12 81 GLY A CA 1
ATOM 609 C C . GLY A 1 81 ? 8.070 1.317 -3.164 1.00 82.12 81 GLY A C 1
ATOM 610 O O . GLY A 1 81 ? 7.871 2.312 -2.475 1.00 82.12 81 GLY A O 1
ATOM 611 N N . CYS A 1 82 ? 7.516 0.141 -2.891 1.00 87.69 82 CYS A N 1
ATOM 612 C CA . CYS A 1 82 ? 6.689 -0.126 -1.717 1.00 87.69 82 CYS A CA 1
ATOM 613 C C . CYS A 1 82 ? 7.354 -1.176 -0.820 1.00 87.69 82 CYS A C 1
ATOM 615 O O . CYS A 1 82 ? 8.428 -1.691 -1.131 1.00 87.69 82 CYS A O 1
ATOM 617 N N . ASN A 1 83 ? 6.692 -1.546 0.274 1.00 89.50 83 ASN A N 1
ATOM 618 C CA . ASN A 1 83 ? 7.129 -2.660 1.115 1.00 89.50 83 ASN A CA 1
ATOM 619 C C . ASN A 1 83 ? 7.313 -3.966 0.316 1.00 89.50 83 ASN A C 1
ATOM 621 O O . ASN A 1 83 ? 8.306 -4.651 0.518 1.00 89.50 83 ASN A O 1
ATOM 625 N N . ILE A 1 84 ? 6.441 -4.296 -0.640 1.00 86.75 84 ILE A N 1
ATOM 626 C CA . ILE A 1 84 ? 6.600 -5.518 -1.449 1.00 86.75 84 ILE A CA 1
ATOM 627 C C . ILE A 1 84 ? 7.827 -5.435 -2.355 1.00 86.75 84 ILE A C 1
ATOM 629 O O . ILE A 1 84 ? 8.617 -6.372 -2.429 1.00 86.75 84 ILE A O 1
ATOM 633 N N . THR A 1 85 ? 8.042 -4.292 -2.997 1.00 83.38 85 THR A N 1
ATOM 634 C CA . THR A 1 85 ? 9.175 -4.119 -3.908 1.00 83.38 85 THR A CA 1
ATOM 635 C C . THR A 1 85 ? 10.505 -4.068 -3.159 1.00 83.38 85 THR A C 1
ATOM 637 O O . THR A 1 85 ? 11.448 -4.748 -3.551 1.00 83.38 85 THR A O 1
ATOM 640 N N . ASN A 1 86 ? 10.586 -3.314 -2.062 1.00 84.81 86 ASN A N 1
ATOM 641 C CA . ASN A 1 86 ? 11.849 -3.079 -1.365 1.00 84.81 86 ASN A CA 1
ATOM 642 C C . ASN A 1 86 ? 12.131 -4.154 -0.309 1.00 84.81 86 ASN A C 1
ATOM 644 O O . ASN A 1 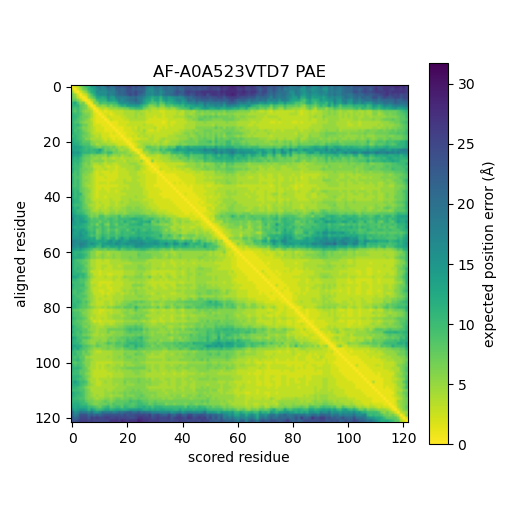86 ? 13.259 -4.620 -0.225 1.00 84.81 86 ASN A O 1
ATOM 648 N N . ILE A 1 87 ? 11.136 -4.601 0.463 1.00 85.12 87 ILE A N 1
ATOM 649 C CA . ILE A 1 87 ? 11.354 -5.613 1.510 1.00 85.12 87 ILE A CA 1
ATOM 650 C C . ILE A 1 87 ? 11.345 -7.017 0.901 1.00 85.12 87 ILE A C 1
ATOM 652 O O . ILE A 1 87 ? 12.326 -7.738 1.046 1.00 85.12 87 ILE A O 1
ATOM 656 N N . LEU A 1 88 ? 10.277 -7.405 0.193 1.00 83.56 88 LEU A N 1
ATOM 657 C CA . LEU A 1 88 ? 10.177 -8.768 -0.350 1.00 83.56 88 LEU A CA 1
ATOM 658 C C . LEU A 1 88 ? 11.039 -8.983 -1.600 1.00 83.56 88 LEU A C 1
ATOM 660 O O . LEU A 1 88 ? 11.646 -10.039 -1.734 1.00 83.56 88 LEU A O 1
ATOM 664 N N . GLY A 1 89 ? 11.108 -8.008 -2.508 1.00 80.12 89 GLY A N 1
ATOM 665 C CA . GLY A 1 89 ? 11.913 -8.122 -3.730 1.00 80.12 89 GLY A CA 1
ATOM 666 C C . GLY A 1 89 ? 13.369 -7.680 -3.568 1.00 80.12 89 GLY A C 1
ATOM 667 O O . GLY A 1 89 ? 14.282 -8.311 -4.092 1.00 80.12 89 GLY A O 1
ATOM 668 N N . GLY A 1 90 ? 13.597 -6.585 -2.844 1.00 79.31 90 GLY A N 1
ATOM 669 C CA . GLY A 1 90 ? 14.891 -5.906 -2.808 1.00 79.31 90 GLY A CA 1
ATOM 670 C C . GLY A 1 90 ? 15.898 -6.439 -1.783 1.00 79.31 90 GLY A C 1
ATOM 671 O O . GLY A 1 90 ? 17.103 -6.388 -2.042 1.00 79.31 90 GLY A O 1
ATOM 672 N N . ILE A 1 91 ? 15.437 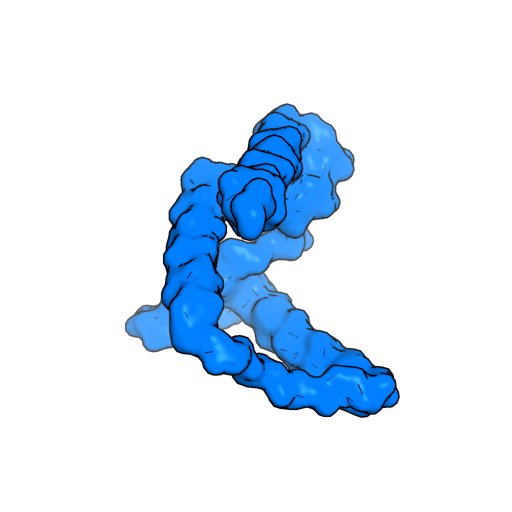-6.968 -0.641 1.00 82.25 91 ILE A N 1
ATOM 673 C CA . ILE A 1 91 ? 16.320 -7.545 0.392 1.00 82.25 91 ILE A CA 1
ATOM 674 C C . ILE A 1 91 ? 17.000 -8.838 -0.083 1.00 82.25 91 ILE A C 1
ATOM 676 O O . ILE A 1 91 ? 18.214 -8.936 0.096 1.00 82.25 91 ILE A O 1
ATOM 680 N N . PRO A 1 92 ? 16.307 -9.803 -0.730 1.00 83.12 92 PRO A N 1
ATOM 681 C CA . PRO A 1 92 ? 16.966 -10.998 -1.269 1.00 83.12 92 PRO A CA 1
ATOM 682 C C . PRO A 1 92 ? 18.053 -10.674 -2.296 1.00 83.12 92 PRO A C 1
ATOM 684 O O . PRO A 1 92 ? 19.031 -11.403 -2.421 1.00 83.12 92 PRO A O 1
ATOM 687 N N . GLN A 1 93 ? 17.914 -9.545 -2.993 1.00 82.94 93 GLN A N 1
ATOM 688 C CA . GLN A 1 93 ? 18.898 -9.051 -3.951 1.00 82.94 93 GLN A CA 1
ATOM 689 C C . GLN A 1 93 ? 20.068 -8.292 -3.289 1.00 82.94 93 GLN A C 1
ATOM 691 O O . GLN A 1 93 ? 20.881 -7.690 -3.988 1.00 82.94 93 GLN A O 1
ATOM 696 N N . LEU A 1 94 ? 20.141 -8.289 -1.949 1.00 83.69 94 LEU A N 1
ATOM 697 C CA . LEU A 1 94 ? 21.141 -7.593 -1.126 1.00 83.69 94 LEU A CA 1
ATOM 698 C C . LEU A 1 94 ? 21.325 -6.110 -1.500 1.00 83.69 94 LEU A C 1
ATOM 700 O O . LEU A 1 94 ? 22.407 -5.532 -1.387 1.00 83.69 94 LEU A O 1
ATOM 704 N N . SER A 1 95 ? 20.251 -5.455 -1.941 1.00 82.75 95 SER A N 1
ATOM 705 C CA . SER A 1 95 ? 20.308 -4.046 -2.316 1.00 82.75 95 SER A CA 1
ATOM 706 C C . SER A 1 95 ? 20.356 -3.156 -1.071 1.00 82.75 95 SER A C 1
ATOM 708 O O . SER A 1 95 ? 19.412 -3.130 -0.279 1.00 82.75 95 SER A O 1
ATOM 710 N N . LEU A 1 96 ? 21.420 -2.354 -0.933 1.00 85.38 96 LEU A N 1
ATOM 711 C CA . LEU A 1 96 ? 21.559 -1.382 0.163 1.00 85.38 96 LEU A CA 1
ATOM 712 C C . LEU A 1 96 ? 20.395 -0.383 0.208 1.00 85.38 96 LEU A C 1
ATOM 714 O O . LEU A 1 96 ? 19.878 -0.090 1.284 1.00 85.38 96 LEU A O 1
ATOM 718 N N . HIS A 1 97 ? 19.931 0.081 -0.960 1.00 86.38 97 HIS A N 1
ATOM 719 C CA . HIS A 1 97 ? 18.756 0.957 -1.069 1.00 86.38 97 HIS A CA 1
ATOM 720 C C . HIS A 1 97 ? 17.515 0.309 -0.459 1.00 86.38 97 HIS A C 1
ATOM 722 O O . HIS A 1 97 ? 16.755 0.944 0.270 1.00 86.38 97 HIS A O 1
ATOM 728 N N . SER A 1 98 ? 17.324 -0.977 -0.738 1.00 86.88 98 SER A N 1
ATOM 729 C CA . SER A 1 98 ? 16.146 -1.726 -0.311 1.00 86.88 98 SER A CA 1
ATOM 730 C C . SER A 1 98 ? 16.155 -2.003 1.189 1.00 86.88 98 SER A C 1
ATOM 732 O O . SER A 1 98 ? 15.127 -1.837 1.840 1.00 86.88 98 SER A O 1
ATOM 734 N N . ILE A 1 99 ? 17.322 -2.334 1.748 1.00 87.69 99 ILE A N 1
ATOM 735 C CA . ILE A 1 99 ? 17.513 -2.522 3.192 1.00 87.69 99 ILE A CA 1
ATOM 736 C C . ILE A 1 99 ? 17.254 -1.211 3.938 1.00 87.69 99 ILE A C 1
ATOM 738 O O . ILE A 1 99 ? 16.482 -1.189 4.896 1.00 87.69 99 ILE A O 1
ATOM 742 N N . LEU A 1 100 ? 17.844 -0.107 3.468 1.00 90.94 100 LEU A N 1
ATOM 743 C CA . LEU A 1 100 ? 17.668 1.203 4.089 1.00 90.94 100 LEU A CA 1
ATOM 744 C C . LEU A 1 100 ? 16.207 1.656 4.024 1.00 90.94 100 LEU A C 1
ATOM 746 O O . LEU A 1 100 ? 15.619 2.019 5.040 1.00 90.94 100 LEU A O 1
ATOM 750 N N . THR A 1 101 ? 15.5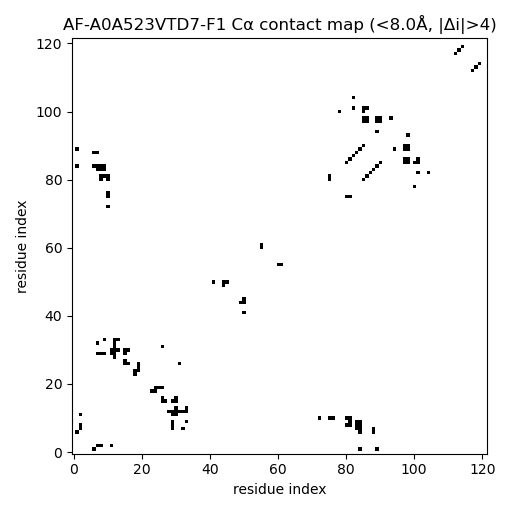91 1.560 2.844 1.00 89.44 101 THR A N 1
ATOM 751 C CA . THR A 1 101 ? 14.170 1.885 2.670 1.00 89.44 101 THR A CA 1
ATOM 752 C C . THR A 1 101 ? 13.288 1.009 3.561 1.00 89.44 101 THR A C 1
ATOM 754 O O . THR A 1 101 ? 12.376 1.517 4.207 1.00 89.44 101 THR A O 1
ATOM 757 N N . GLY A 1 102 ? 13.572 -0.294 3.646 1.00 89.75 102 GLY A N 1
ATOM 758 C CA . GLY A 1 102 ? 12.849 -1.223 4.511 1.00 89.75 102 GLY A CA 1
ATOM 759 C C . GLY A 1 102 ? 12.906 -0.819 5.985 1.00 89.75 102 GLY A C 1
ATOM 760 O O . GLY A 1 102 ? 11.868 -0.779 6.643 1.00 89.75 102 GLY A O 1
ATOM 761 N N . ALA A 1 103 ? 14.085 -0.434 6.483 1.00 92.56 103 ALA A N 1
ATOM 762 C CA . ALA A 1 103 ? 14.249 0.050 7.853 1.00 92.56 103 ALA A CA 1
ATOM 763 C C . ALA A 1 103 ? 13.409 1.311 8.126 1.00 92.56 103 ALA A C 1
ATOM 765 O O . ALA A 1 103 ? 12.702 1.375 9.133 1.00 92.56 103 ALA A O 1
ATOM 766 N N . PHE A 1 104 ? 13.409 2.282 7.206 1.00 93.25 104 PHE A N 1
ATOM 767 C CA . PHE A 1 104 ? 12.594 3.493 7.341 1.00 93.25 104 PHE A CA 1
ATOM 768 C C . PHE A 1 104 ? 11.088 3.232 7.230 1.00 93.25 104 PHE A C 1
ATOM 770 O O . PHE A 1 104 ? 10.317 3.877 7.938 1.00 93.25 104 PHE A O 1
ATOM 777 N N . ILE A 1 105 ? 10.648 2.273 6.408 1.00 92.44 105 ILE A N 1
ATOM 778 C CA . ILE A 1 105 ? 9.237 1.856 6.350 1.00 92.44 105 ILE A CA 1
ATOM 779 C C . ILE A 1 105 ? 8.791 1.294 7.705 1.00 92.44 105 ILE A C 1
ATOM 781 O O . ILE A 1 105 ? 7.720 1.656 8.202 1.00 92.44 105 ILE A O 1
ATOM 785 N N . VAL A 1 106 ? 9.608 0.434 8.321 1.00 93.62 106 VAL A N 1
ATOM 786 C CA . VAL A 1 106 ? 9.318 -0.141 9.644 1.00 93.62 106 VAL A CA 1
ATOM 787 C C . VAL A 1 106 ? 9.293 0.954 10.709 1.00 93.62 106 VAL A C 1
ATOM 789 O O . VAL A 1 106 ? 8.337 1.037 11.480 1.00 93.62 106 VAL A O 1
ATOM 792 N N . PHE A 1 107 ? 10.291 1.840 10.713 1.00 94.44 107 PHE A N 1
ATOM 793 C CA . PHE A 1 107 ? 10.367 2.951 11.660 1.00 94.44 107 PHE A CA 1
ATOM 794 C C . PHE A 1 107 ? 9.186 3.923 11.524 1.00 94.44 107 PHE A C 1
ATOM 796 O O . PHE A 1 107 ? 8.565 4.287 12.520 1.00 94.44 107 PHE A O 1
ATOM 803 N N . GLY A 1 108 ? 8.818 4.298 10.296 1.00 92.50 108 GLY A N 1
ATOM 804 C CA . GLY A 1 108 ? 7.664 5.158 10.034 1.00 92.50 108 GLY A CA 1
ATOM 805 C C . GLY A 1 108 ? 6.344 4.515 10.464 1.00 92.50 108 GLY A C 1
ATOM 806 O O . GLY A 1 108 ? 5.498 5.185 11.054 1.00 92.50 108 GLY A O 1
ATOM 807 N N . SER A 1 109 ? 6.192 3.206 10.244 1.00 92.69 109 SER A N 1
ATOM 808 C CA . SER A 1 109 ? 5.014 2.452 10.695 1.00 92.69 109 SER A CA 1
ATOM 809 C C . SER A 1 109 ? 4.919 2.411 12.222 1.00 92.69 109 SER A C 1
ATOM 811 O O . SER A 1 109 ? 3.838 2.605 12.778 1.00 92.69 109 SER A O 1
ATOM 813 N N . TRP A 1 110 ? 6.051 2.217 12.906 1.00 93.94 110 TRP A N 1
ATOM 814 C CA . TRP A 1 110 ? 6.122 2.257 14.366 1.00 93.94 110 TRP A CA 1
ATOM 815 C C . TRP A 1 110 ? 5.776 3.643 14.918 1.00 93.94 110 TRP A C 1
ATOM 817 O O . TRP A 1 110 ? 4.935 3.753 15.809 1.00 93.94 110 TRP A O 1
ATOM 827 N N . LEU A 1 111 ? 6.351 4.705 14.346 1.00 93.88 111 LEU A N 1
ATOM 828 C CA . LEU A 1 111 ? 6.070 6.081 14.752 1.00 93.88 111 LEU A CA 1
ATOM 829 C C . LEU A 1 111 ? 4.589 6.435 14.560 1.00 93.88 111 LEU A C 1
ATOM 831 O O . LEU A 1 111 ? 3.965 6.992 15.460 1.00 93.88 111 LEU A O 1
ATOM 835 N N . ALA A 1 112 ? 4.001 6.073 13.417 1.00 91.56 112 ALA A N 1
ATOM 836 C CA . ALA A 1 112 ? 2.585 6.305 13.151 1.00 91.56 112 ALA A CA 1
ATOM 837 C C . ALA A 1 112 ? 1.683 5.538 14.131 1.00 91.56 112 ALA A C 1
ATOM 839 O O . ALA A 1 112 ? 0.722 6.105 14.651 1.00 91.56 112 ALA A O 1
ATOM 840 N N . ALA A 1 113 ? 2.002 4.274 14.425 1.00 91.25 113 ALA A N 1
ATOM 841 C CA . ALA A 1 113 ? 1.270 3.487 15.414 1.00 91.25 113 ALA A CA 1
ATOM 842 C C . ALA A 1 113 ? 1.375 4.103 16.818 1.00 91.25 113 ALA A C 1
ATOM 844 O O . ALA A 1 113 ? 0.368 4.214 17.518 1.00 91.25 113 ALA A O 1
ATOM 845 N N . TYR A 1 114 ? 2.563 4.571 17.208 1.00 90.12 114 TYR A N 1
ATOM 846 C CA . TYR A 1 114 ? 2.778 5.251 18.482 1.00 90.12 114 TYR A CA 1
ATOM 847 C C . TYR A 1 114 ? 1.954 6.538 18.593 1.00 90.12 114 TYR A C 1
ATOM 849 O O . TYR A 1 114 ? 1.201 6.717 19.551 1.00 90.12 114 TYR A O 1
ATOM 857 N N . LEU A 1 115 ? 2.005 7.396 17.575 1.00 89.31 115 LEU A N 1
ATOM 858 C CA . LEU A 1 115 ? 1.259 8.654 17.557 1.00 89.31 115 LEU A CA 1
ATOM 859 C C . LEU A 1 115 ? -0.262 8.455 17.505 1.00 89.31 115 LEU A C 1
ATOM 861 O O . LEU A 1 115 ? -1.006 9.257 18.063 1.00 89.31 115 LEU A O 1
ATOM 865 N N . LEU A 1 116 ? -0.754 7.413 16.831 1.00 86.12 116 LEU A N 1
ATOM 866 C CA . LEU A 1 116 ? -2.196 7.195 16.689 1.00 86.12 116 LEU A CA 1
ATOM 867 C C . LEU A 1 116 ? -2.824 6.450 17.869 1.00 86.12 116 LEU A C 1
ATOM 869 O O . LEU A 1 116 ? -3.960 6.774 18.223 1.00 86.12 116 LEU A O 1
ATOM 873 N N . PHE A 1 117 ? -2.125 5.468 18.446 1.00 84.38 117 PHE A N 1
ATOM 874 C CA . PHE A 1 117 ? -2.688 4.568 19.460 1.00 84.38 117 PHE A CA 1
ATOM 875 C C . PHE A 1 117 ? -2.177 4.813 20.880 1.00 84.38 117 PHE A C 1
ATOM 877 O O . PHE A 1 117 ? -2.926 4.565 21.820 1.00 84.38 117 PHE A O 1
ATOM 884 N N . MET A 1 118 ? -0.933 5.273 21.051 1.00 78.56 118 MET A N 1
ATOM 885 C CA . MET A 1 118 ? -0.342 5.487 22.380 1.00 78.56 118 MET A CA 1
ATOM 886 C C . MET A 1 118 ? -0.417 6.944 22.830 1.00 78.56 118 MET A C 1
ATOM 888 O O . MET A 1 118 ? -0.656 7.198 24.003 1.00 78.56 118 MET A O 1
ATOM 892 N N . TRP A 1 119 ? -0.269 7.907 21.917 1.00 71.00 119 TRP A N 1
ATOM 893 C CA . TRP A 1 119 ? -0.281 9.328 22.289 1.00 71.00 119 TRP A CA 1
ATOM 894 C C . TRP A 1 119 ? -1.647 9.828 22.789 1.00 71.00 119 TRP A C 1
ATOM 896 O O . TRP A 1 119 ? -1.705 10.781 23.554 1.00 71.00 119 TRP A O 1
ATOM 906 N N . ARG A 1 120 ? -2.748 9.176 22.388 1.00 58.41 120 ARG A N 1
ATOM 907 C CA . ARG A 1 120 ? -4.118 9.520 22.805 1.00 58.41 120 ARG A CA 1
ATOM 908 C C . ARG A 1 120 ? -4.726 8.420 23.677 1.00 58.41 120 ARG A C 1
ATOM 910 O O . ARG A 1 120 ? -5.776 7.874 23.352 1.00 58.41 120 ARG A O 1
ATOM 917 N N . GLN A 1 121 ? -4.003 8.060 24.730 1.00 55.00 121 GLN A N 1
ATOM 918 C CA . GLN A 1 121 ? -4.526 7.344 25.892 1.00 55.00 121 GLN A CA 1
ATOM 919 C C . GLN A 1 121 ? -4.621 8.376 27.025 1.00 55.00 121 GLN A C 1
ATOM 921 O O . GLN A 1 121 ? -3.686 8.516 27.808 1.00 55.00 121 GLN A O 1
ATOM 926 N N . GLU A 1 122 ? -5.702 9.158 27.027 1.00 44.53 122 GLU A N 1
ATOM 927 C CA . GLU A 1 122 ? -6.193 9.860 28.223 1.00 44.53 122 GLU A CA 1
ATOM 928 C C . GLU A 1 122 ? -7.439 9.131 28.723 1.00 44.53 122 GLU A C 1
ATOM 930 O O . GLU A 1 122 ? -8.283 8.780 27.860 1.00 44.53 122 GLU A O 1
#

Solvent-accessible surface area (backbone atoms only — not comparable to full-atom values): 6970 Å² total; per-residue (Å²): 125,64,80,78,70,82,40,67,38,69,68,62,8,52,51,38,47,50,40,28,72,76,70,68,46,80,77,44,74,48,27,52,50,52,55,49,49,56,53,49,53,50,51,50,29,54,75,68,69,66,68,68,97,78,74,78,91,46,70,68,55,55,54,51,50,52,54,49,50,52,53,51,52,53,50,26,62,76,68,73,38,45,66,56,31,21,46,68,46,22,40,83,68,69,34,67,69,19,48,55,52,39,52,50,54,52,51,51,51,49,53,51,49,42,59,68,62,58,70,69,71,129

Foldseek 3Di:
DLVVPPQQAQLVLVVLVVCCVPVVDDRDPNVVVVVVCVVVVVVVCVVVVNDDDDDDPDPVVVVVVVVVVVVQNVLQVVLVGHCRRLVVPNVVVVHPSSVVSNVVVVVVVVVVCCVPPVVPPD

Nearest PDB structures (foldseek):
  8k1r-assembly1_A  TM=9.535E-01  e=3.570E-06  Spirochaeta thermophila DSM 6578
  6lep-assembly1_A  TM=9.836E-01  e=1.030E-05  Spirochaeta thermophila
  6leo-assembly1_A  TM=9.840E-01  e=2.043E-05  Spirochaeta thermophila
  8k1r-assembly1_B  TM=9.698E-01  e=1.593E-05  Spirochaeta thermophila DSM 6578

Sequence (122 aa):
YVASNGVIGITGGWMNIELWLITKDSVMWTGFIIFGIIIGAFASAYIGGEFKFRVPKDGFMLLKQFIGGGLMGFGAVTAMGCNITNILGGIPQLSLHSILTGAFIVFGSWLAAYLLFMWRQE